Protein AF-A0A928PUL3-F1 (afdb_monomer)

Structure (mmCIF, N/CA/C/O backbone):
data_AF-A0A928PUL3-F1
#
_entry.id   AF-A0A928PUL3-F1
#
loop_
_atom_site.group_PDB
_atom_site.id
_atom_site.type_symbol
_atom_site.label_atom_id
_atom_site.label_alt_id
_atom_site.label_comp_id
_atom_site.label_asym_id
_atom_site.label_entity_id
_atom_site.label_seq_id
_atom_site.pdbx_PDB_ins_code
_atom_site.Cartn_x
_atom_site.Cartn_y
_atom_site.Cartn_z
_atom_site.occupancy
_atom_site.B_iso_or_equiv
_atom_site.auth_seq_id
_atom_site.auth_comp_id
_atom_site.auth_asym_id
_atom_site.auth_atom_id
_atom_site.pdbx_PDB_model_num
ATOM 1 N N . MET A 1 1 ? -4.681 -2.980 25.174 1.00 58.72 1 MET A N 1
ATOM 2 C CA . MET A 1 1 ? -4.655 -3.819 23.954 1.00 58.72 1 MET A CA 1
ATOM 3 C C . MET A 1 1 ? -5.151 -3.056 22.721 1.00 58.72 1 MET A C 1
ATOM 5 O O . MET A 1 1 ? -4.350 -2.854 21.822 1.00 58.72 1 MET A O 1
ATOM 9 N N . MET A 1 2 ? -6.380 -2.511 22.726 1.00 72.56 2 MET A N 1
ATOM 10 C CA . MET A 1 2 ? -6.971 -1.731 21.610 1.00 72.56 2 MET A CA 1
ATOM 11 C C . 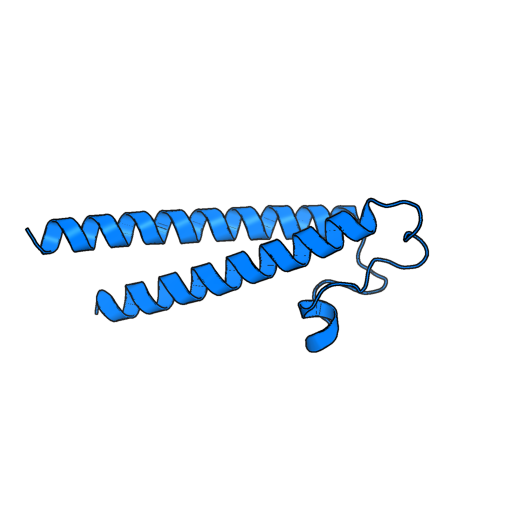MET A 1 2 ? -6.088 -0.572 21.095 1.00 72.56 2 MET A C 1
ATOM 13 O O . MET A 1 2 ? -5.869 -0.456 19.898 1.00 72.56 2 MET A O 1
ATOM 17 N N . LYS A 1 3 ? -5.483 0.231 21.990 1.00 78.56 3 LYS A N 1
ATOM 18 C CA . LYS A 1 3 ? -4.575 1.332 21.593 1.00 78.56 3 LYS A CA 1
ATOM 19 C C . LYS A 1 3 ? -3.342 0.860 20.808 1.00 78.56 3 LYS A C 1
ATOM 21 O O . LYS A 1 3 ? -2.934 1.530 19.871 1.00 78.56 3 LYS A O 1
ATOM 26 N N . LYS A 1 4 ? -2.755 -0.286 21.184 1.00 85.31 4 LYS A N 1
ATOM 27 C CA . LYS A 1 4 ? -1.587 -0.856 20.489 1.00 85.31 4 LYS A CA 1
ATOM 28 C C . LYS A 1 4 ? -1.981 -1.378 19.105 1.00 85.31 4 LYS A C 1
ATOM 30 O O . LYS A 1 4 ? -1.283 -1.089 18.146 1.00 85.31 4 LYS A O 1
ATOM 35 N N . LEU A 1 5 ? -3.121 -2.069 19.006 1.00 85.25 5 LEU A N 1
ATOM 36 C CA . LEU A 1 5 ? -3.683 -2.529 17.729 1.00 85.25 5 LEU A CA 1
ATOM 37 C C . LEU A 1 5 ? -3.969 -1.361 16.782 1.00 85.25 5 LEU A C 1
ATOM 39 O O . LEU A 1 5 ? -3.592 -1.412 15.621 1.00 85.25 5 LEU A O 1
ATOM 43 N N . ARG A 1 6 ? -4.538 -0.269 17.296 1.00 85.94 6 ARG A N 1
ATOM 44 C CA . ARG A 1 6 ? -4.774 0.948 16.515 1.00 85.94 6 ARG A CA 1
ATOM 45 C C . ARG A 1 6 ? -3.481 1.594 16.016 1.00 85.94 6 ARG A C 1
ATOM 47 O O . ARG A 1 6 ? -3.423 2.005 14.867 1.00 85.94 6 ARG A O 1
ATOM 54 N N . ILE A 1 7 ? -2.447 1.678 16.855 1.00 90.75 7 ILE A N 1
ATOM 55 C CA . ILE A 1 7 ? -1.138 2.198 16.429 1.00 90.75 7 ILE A CA 1
ATOM 56 C C . ILE A 1 7 ? -0.543 1.313 15.328 1.00 90.75 7 ILE A C 1
ATOM 58 O O . ILE A 1 7 ? -0.091 1.837 14.317 1.00 90.75 7 ILE A O 1
ATOM 62 N N . LEU A 1 8 ? -0.584 -0.012 15.491 1.00 92.62 8 LEU A N 1
ATOM 63 C CA . LEU A 1 8 ? -0.095 -0.949 14.475 1.00 92.62 8 LEU A CA 1
ATOM 64 C C . LEU A 1 8 ? -0.870 -0.823 13.156 1.00 92.62 8 LEU A C 1
ATOM 66 O O . LEU A 1 8 ? -0.249 -0.760 12.101 1.00 92.62 8 LEU A O 1
ATOM 70 N N . SER A 1 9 ? -2.199 -0.717 13.217 1.00 90.75 9 SER A N 1
ATOM 71 C CA . SER A 1 9 ? -3.060 -0.558 12.037 1.00 90.75 9 SER A CA 1
ATOM 72 C C . SER A 1 9 ? -2.818 0.780 11.318 1.00 90.75 9 SER A C 1
ATOM 74 O O . SER A 1 9 ? -2.779 0.826 10.091 1.00 90.75 9 SER A O 1
ATOM 76 N N . LEU A 1 10 ? -2.546 1.863 12.058 1.00 92.94 10 LEU A N 1
ATOM 77 C CA . LEU A 1 10 ? -2.158 3.156 11.477 1.00 92.94 10 LEU A CA 1
ATOM 78 C C . LEU A 1 10 ? -0.772 3.114 10.821 1.00 92.94 10 LEU A C 1
ATOM 80 O O . LEU A 1 10 ? -0.573 3.716 9.770 1.00 92.94 10 LEU A O 1
ATOM 84 N N . ILE A 1 11 ? 0.188 2.405 11.420 1.00 95.38 11 ILE A N 1
ATOM 85 C CA . ILE A 1 11 ? 1.512 2.202 10.815 1.00 95.38 11 ILE A CA 1
ATOM 86 C C . ILE A 1 11 ? 1.379 1.387 9.527 1.00 95.38 11 ILE A C 1
ATOM 88 O O . ILE A 1 11 ? 1.961 1.762 8.512 1.00 95.38 11 ILE A O 1
ATOM 92 N N . ALA A 1 12 ? 0.583 0.315 9.543 1.00 94.12 12 ALA A N 1
ATOM 93 C CA . ALA A 1 12 ? 0.300 -0.470 8.348 1.00 94.12 12 ALA A CA 1
ATOM 94 C C . ALA A 1 12 ? -0.313 0.407 7.247 1.00 94.12 12 ALA A C 1
ATOM 96 O O . ALA A 1 12 ? 0.162 0.369 6.116 1.00 94.12 12 ALA A O 1
ATOM 97 N N . LEU A 1 13 ? -1.278 1.267 7.596 1.00 94.44 13 LEU A N 1
ATOM 98 C CA . LEU A 1 13 ? -1.895 2.204 6.657 1.00 94.44 13 LEU A CA 1
ATOM 99 C C . LEU A 1 13 ? -0.872 3.160 6.033 1.00 94.44 13 LEU A C 1
ATOM 101 O O . LEU A 1 13 ? -0.909 3.402 4.826 1.00 94.44 13 LEU A O 1
ATOM 105 N N . LEU A 1 14 ? 0.046 3.703 6.837 1.00 95.88 14 LEU A N 1
ATOM 106 C CA . LEU A 1 14 ? 1.110 4.581 6.345 1.00 95.88 14 LEU A CA 1
ATOM 107 C C . LEU A 1 14 ? 2.016 3.852 5.350 1.00 95.88 14 LEU A C 1
ATOM 109 O O . LEU A 1 14 ? 2.293 4.386 4.279 1.00 95.88 14 LEU A O 1
ATOM 113 N N . ILE A 1 15 ? 2.431 2.626 5.675 1.00 94.94 15 ILE A N 1
ATOM 114 C CA . ILE A 1 15 ? 3.307 1.819 4.817 1.00 94.94 15 ILE A CA 1
ATOM 115 C C . ILE A 1 15 ? 2.613 1.496 3.492 1.00 94.94 15 ILE A C 1
ATOM 117 O O . ILE A 1 15 ? 3.185 1.727 2.430 1.00 94.94 15 ILE A O 1
ATOM 121 N N . THR A 1 16 ? 1.375 0.998 3.526 1.00 93.88 16 THR A N 1
ATOM 122 C CA . THR A 1 16 ? 0.652 0.610 2.304 1.00 93.88 16 THR A CA 1
ATOM 123 C C . THR A 1 16 ? 0.358 1.819 1.419 1.00 93.88 16 THR A C 1
ATOM 125 O O . THR A 1 16 ? 0.4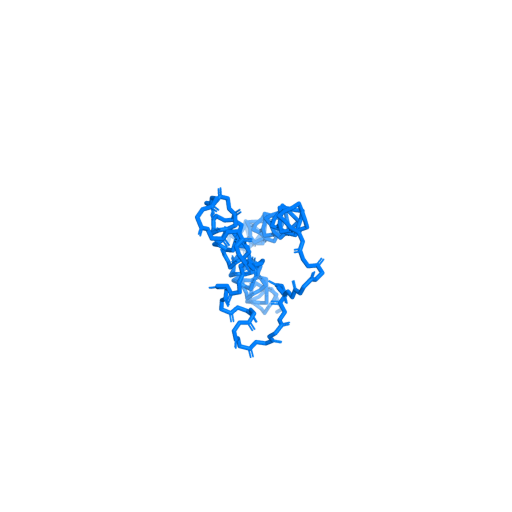90 1.740 0.195 1.00 93.88 16 THR A O 1
ATOM 128 N N . THR A 1 17 ? 0.035 2.962 2.032 1.00 93.25 17 THR A N 1
ATOM 129 C CA . THR A 1 17 ? -0.166 4.226 1.312 1.00 93.25 17 THR A CA 1
ATOM 130 C C . THR A 1 17 ? 1.132 4.684 0.655 1.00 93.25 17 THR A C 1
ATOM 132 O O . THR A 1 17 ? 1.118 5.014 -0.527 1.00 93.25 17 THR A O 1
ATOM 135 N N . PHE A 1 18 ? 2.258 4.648 1.375 1.00 94.06 18 PHE A N 1
ATOM 136 C CA . PHE A 1 18 ? 3.566 5.007 0.826 1.00 94.06 18 PHE A CA 1
ATOM 137 C C . PHE A 1 18 ? 3.938 4.127 -0.373 1.00 94.06 18 PHE A C 1
ATOM 139 O O . PHE A 1 18 ? 4.264 4.656 -1.430 1.00 94.06 18 PHE A O 1
ATOM 146 N N . VAL A 1 19 ? 3.795 2.803 -0.246 1.00 93.12 19 VAL A N 1
ATOM 147 C CA . VAL A 1 19 ? 4.037 1.852 -1.346 1.00 93.12 19 VAL A CA 1
ATOM 148 C C . VAL A 1 19 ? 3.136 2.150 -2.548 1.00 93.12 19 VAL A C 1
ATOM 150 O O . VAL A 1 19 ? 3.599 2.124 -3.683 1.00 93.12 19 VAL A O 1
ATOM 153 N N . SER A 1 20 ? 1.861 2.475 -2.319 1.00 93.44 20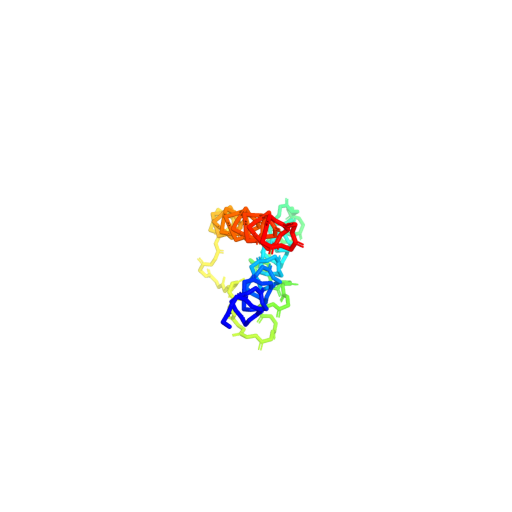 SER A N 1
ATOM 154 C CA . SER A 1 20 ? 0.932 2.802 -3.407 1.00 93.44 20 SER A CA 1
ATOM 155 C C . SER A 1 20 ? 1.285 4.096 -4.124 1.00 93.44 20 SER A C 1
ATOM 157 O O . SER A 1 20 ? 1.204 4.153 -5.347 1.00 93.44 20 SER A O 1
ATOM 159 N N . VAL A 1 21 ? 1.691 5.127 -3.384 1.00 91.75 21 VAL A N 1
ATOM 160 C CA . VAL A 1 21 ? 2.154 6.388 -3.973 1.00 91.75 21 VAL A CA 1
ATOM 161 C C . VAL A 1 21 ? 3.421 6.153 -4.791 1.00 91.75 21 VAL A C 1
ATOM 163 O O . VAL A 1 21 ? 3.499 6.610 -5.925 1.00 91.75 21 VAL A O 1
ATOM 166 N N . ASP A 1 22 ? 4.376 5.404 -4.250 1.00 90.12 22 ASP A N 1
ATOM 167 C CA . ASP A 1 22 ? 5.650 5.108 -4.903 1.00 90.12 22 ASP A CA 1
ATOM 168 C C . ASP A 1 22 ? 5.466 4.313 -6.214 1.00 90.12 22 ASP A C 1
ATOM 170 O O . ASP A 1 22 ? 5.960 4.722 -7.268 1.00 90.12 22 ASP A O 1
ATOM 174 N N . LEU A 1 23 ? 4.639 3.259 -6.192 1.00 88.44 23 LEU A N 1
ATOM 175 C CA . LEU A 1 23 ? 4.248 2.510 -7.393 1.00 88.44 23 LEU A CA 1
ATOM 176 C C . LEU A 1 23 ? 3.467 3.373 -8.393 1.00 88.44 23 LEU A C 1
ATOM 178 O O . LEU A 1 23 ? 3.669 3.250 -9.599 1.00 88.44 23 LEU A O 1
ATOM 182 N N . GLY A 1 24 ? 2.591 4.256 -7.906 1.00 87.50 24 GLY A N 1
ATOM 183 C CA . GLY A 1 24 ? 1.817 5.172 -8.743 1.00 87.50 24 GLY A CA 1
ATOM 184 C C . GLY A 1 24 ? 2.700 6.188 -9.466 1.00 87.50 24 GLY A C 1
ATOM 185 O O . GLY A 1 24 ? 2.512 6.424 -10.657 1.00 87.50 24 GLY A O 1
ATOM 186 N N . VAL A 1 25 ? 3.704 6.740 -8.781 1.00 85.44 25 VAL A N 1
ATOM 187 C CA . VAL A 1 25 ? 4.707 7.624 -9.390 1.00 85.44 25 VAL A CA 1
ATOM 188 C C . VAL A 1 25 ? 5.465 6.878 -10.488 1.00 85.44 25 VAL A C 1
ATOM 190 O O . VAL A 1 25 ? 5.539 7.375 -11.610 1.00 85.44 25 VAL A O 1
ATOM 193 N N . ASN A 1 26 ? 5.950 5.664 -10.217 1.00 83.31 26 ASN A N 1
ATOM 194 C CA . ASN A 1 26 ? 6.628 4.848 -11.230 1.00 83.31 26 ASN A CA 1
ATOM 195 C C . ASN A 1 26 ? 5.745 4.538 -12.439 1.00 83.31 26 ASN A C 1
ATOM 197 O O . ASN A 1 26 ? 6.208 4.614 -13.576 1.00 83.31 26 ASN A O 1
ATOM 201 N N . LEU A 1 27 ? 4.479 4.189 -12.213 1.00 82.75 27 LEU A N 1
ATOM 202 C CA . LEU A 1 27 ? 3.532 3.936 -13.291 1.00 82.75 27 LEU A CA 1
ATOM 203 C C . LEU A 1 27 ? 3.343 5.186 -14.159 1.00 82.75 27 LEU A C 1
ATOM 205 O O . LEU A 1 27 ? 3.399 5.082 -15.378 1.00 82.75 27 LEU A O 1
ATOM 209 N N . LEU A 1 28 ? 3.168 6.362 -13.547 1.00 83.00 28 LEU A N 1
ATOM 210 C CA . LEU A 1 28 ? 3.018 7.620 -14.280 1.00 83.00 28 LEU A CA 1
ATOM 211 C C . LEU A 1 28 ? 4.249 7.932 -15.135 1.00 83.00 28 LEU A C 1
ATOM 213 O O . LEU A 1 28 ? 4.088 8.252 -16.307 1.00 83.00 28 LEU A O 1
ATOM 217 N N . TYR A 1 29 ? 5.462 7.775 -14.595 1.00 77.00 29 TYR A N 1
ATOM 218 C CA . TYR A 1 29 ? 6.697 7.958 -15.368 1.00 77.00 29 TYR A CA 1
ATOM 219 C C . TYR A 1 29 ? 6.812 6.976 -16.541 1.00 77.00 29 TYR A C 1
ATOM 221 O O . TYR A 1 29 ? 7.264 7.362 -17.613 1.00 77.00 29 TYR A O 1
ATOM 229 N N . ASN A 1 30 ? 6.353 5.735 -16.365 1.00 73.94 30 ASN A N 1
ATOM 230 C CA . ASN A 1 30 ? 6.337 4.717 -17.417 1.00 73.94 30 ASN A CA 1
ATOM 231 C C . ASN A 1 30 ? 5.244 4.918 -18.483 1.00 73.94 30 ASN A C 1
ATOM 233 O O . ASN A 1 30 ? 5.275 4.234 -19.499 1.00 73.94 30 ASN A O 1
ATOM 237 N N . LEU A 1 31 ? 4.259 5.797 -18.266 1.00 74.12 31 LEU A N 1
ATOM 238 C CA . LEU A 1 31 ? 3.234 6.114 -19.272 1.00 74.12 31 LEU A CA 1
ATOM 239 C C . LEU A 1 31 ? 3.703 7.181 -20.271 1.00 74.12 31 LEU A C 1
ATOM 241 O O . LEU A 1 31 ? 3.110 7.327 -21.341 1.00 74.12 31 LEU A O 1
ATOM 245 N N . PHE A 1 32 ? 4.748 7.936 -19.933 1.00 69.81 32 PHE A N 1
ATOM 246 C CA . PHE A 1 32 ? 5.337 8.919 -20.830 1.00 69.81 32 PHE A CA 1
ATOM 247 C C . PHE A 1 32 ? 6.313 8.223 -21.785 1.00 69.81 32 PHE A C 1
ATOM 249 O O . PHE A 1 32 ? 7.393 7.786 -21.391 1.00 69.81 32 PHE A O 1
ATOM 256 N N . TRP A 1 33 ? 5.928 8.167 -23.063 1.00 58.03 33 TRP A N 1
ATOM 257 C CA 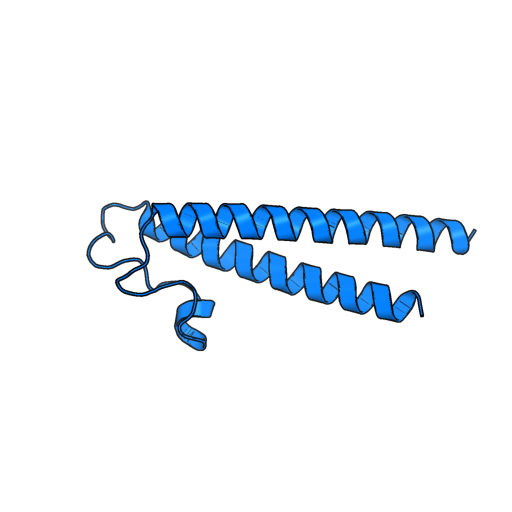. TRP A 1 33 ? 6.674 7.519 -24.151 1.00 58.03 33 TRP A CA 1
ATOM 258 C C . TRP A 1 33 ? 8.133 7.992 -24.288 1.00 58.03 33 TRP A C 1
ATOM 260 O O . TRP A 1 33 ? 8.989 7.227 -24.722 1.00 58.03 33 TRP A O 1
ATOM 270 N N . GLU A 1 34 ? 8.422 9.225 -23.867 1.00 58.00 34 GLU A N 1
ATOM 271 C CA . GLU A 1 34 ? 9.755 9.848 -23.847 1.00 58.00 34 GLU A CA 1
ATOM 272 C C . GLU A 1 34 ? 10.734 9.166 -22.875 1.00 58.00 34 GLU A C 1
ATOM 274 O O . GLU A 1 34 ? 11.944 9.326 -23.009 1.00 58.00 34 GLU A O 1
ATOM 279 N N . TYR A 1 35 ? 10.227 8.384 -21.916 1.00 57.47 35 TYR A N 1
ATOM 280 C CA . TYR A 1 35 ? 11.015 7.710 -20.879 1.00 57.47 35 TYR A CA 1
ATOM 281 C C . TYR A 1 35 ? 11.036 6.182 -21.037 1.00 57.47 35 TYR A C 1
ATOM 283 O O . TYR A 1 35 ? 11.454 5.469 -20.129 1.00 57.47 35 TYR A O 1
ATOM 291 N N . HIS A 1 36 ? 10.611 5.656 -22.191 1.00 61.53 36 HIS A N 1
ATOM 292 C CA . HIS A 1 36 ? 10.575 4.213 -22.467 1.00 61.53 36 HIS A CA 1
ATOM 293 C C . HIS A 1 36 ? 11.963 3.568 -22.693 1.00 61.53 36 HIS A C 1
ATOM 295 O O . HIS A 1 36 ? 12.033 2.359 -22.908 1.00 61.53 36 HIS A O 1
ATOM 301 N N . ASP A 1 37 ? 13.060 4.331 -22.615 1.00 55.44 37 ASP A N 1
ATOM 302 C CA . ASP A 1 37 ? 14.443 3.847 -22.821 1.00 55.44 37 ASP A CA 1
ATOM 303 C C . ASP A 1 37 ? 14.979 2.940 -21.695 1.00 55.44 37 ASP A C 1
ATOM 305 O O . ASP A 1 37 ? 16.095 2.423 -21.749 1.00 55.44 37 ASP A O 1
ATOM 309 N N . GLY A 1 38 ? 14.171 2.708 -20.667 1.00 56.06 38 GLY A N 1
ATOM 310 C CA . GLY A 1 38 ? 14.458 1.791 -19.582 1.00 56.06 38 GLY A CA 1
ATOM 311 C C . GLY A 1 38 ? 13.335 1.888 -18.569 1.00 56.06 38 GLY A C 1
ATOM 312 O O . GLY A 1 38 ? 13.017 2.973 -18.096 1.00 56.06 38 GLY A O 1
ATOM 313 N N . ILE A 1 39 ? 12.715 0.751 -18.277 1.00 58.12 39 ILE A N 1
ATOM 314 C CA . ILE A 1 39 ? 11.657 0.575 -17.281 1.00 58.12 39 ILE A CA 1
ATOM 315 C C . ILE A 1 39 ? 11.939 1.451 -16.051 1.00 58.12 39 ILE A C 1
ATOM 317 O O . ILE A 1 39 ? 12.979 1.292 -15.411 1.00 58.12 39 ILE A O 1
ATOM 321 N N . ALA A 1 40 ? 11.043 2.402 -15.769 1.00 56.78 40 ALA A N 1
ATOM 322 C CA . ALA A 1 40 ? 11.335 3.548 -14.918 1.00 56.78 40 ALA A CA 1
ATOM 323 C C . ALA A 1 40 ? 11.846 3.132 -13.534 1.00 56.78 40 ALA A C 1
ATOM 325 O O . ALA A 1 40 ? 11.159 2.482 -12.746 1.00 56.78 40 ALA A O 1
ATOM 326 N N . VAL A 1 41 ? 13.061 3.585 -13.249 1.00 63.97 41 VAL A N 1
ATOM 327 C CA . VAL A 1 41 ? 13.833 3.361 -12.024 1.00 63.97 41 VAL A CA 1
ATOM 328 C C . VAL A 1 41 ? 13.637 4.541 -11.051 1.00 63.97 41 VAL A C 1
ATOM 330 O O . VAL A 1 41 ? 14.531 4.899 -10.291 1.00 63.97 41 VAL A O 1
ATOM 333 N N . ASN A 1 42 ? 12.484 5.217 -11.123 1.00 66.94 42 ASN A N 1
ATOM 334 C CA . ASN A 1 42 ? 12.288 6.562 -10.561 1.00 66.94 42 ASN A CA 1
ATOM 335 C C . ASN A 1 42 ? 11.643 6.576 -9.163 1.00 66.94 42 ASN A C 1
ATOM 337 O O . ASN A 1 42 ? 11.514 7.636 -8.552 1.00 66.94 42 ASN A O 1
ATOM 341 N N . SER A 1 43 ? 11.239 5.420 -8.637 1.00 74.88 43 SER A N 1
ATOM 342 C CA . SER A 1 43 ? 10.692 5.292 -7.283 1.00 74.88 43 SER A CA 1
ATOM 343 C C . SER A 1 43 ? 11.754 5.358 -6.196 1.00 74.88 43 SER A C 1
ATOM 345 O O . SER A 1 43 ? 12.860 4.833 -6.347 1.00 74.88 43 SER A O 1
ATOM 347 N N . ILE A 1 44 ? 11.344 5.850 -5.030 1.00 83.06 44 ILE A N 1
ATOM 348 C CA . ILE A 1 44 ? 12.142 5.850 -3.807 1.00 83.06 44 ILE A CA 1
ATOM 349 C C . ILE A 1 44 ? 12.404 4.414 -3.344 1.00 83.06 44 ILE A C 1
ATOM 351 O O . ILE A 1 44 ? 13.520 4.110 -2.925 1.00 83.06 44 ILE A O 1
ATOM 355 N N . LEU A 1 45 ? 11.414 3.514 -3.431 1.00 85.06 45 LEU A N 1
ATOM 356 C CA . LEU A 1 45 ? 11.604 2.125 -2.994 1.00 85.06 45 LEU A CA 1
ATOM 357 C C . LEU A 1 45 ? 12.619 1.381 -3.860 1.00 85.06 45 LEU A C 1
ATOM 359 O O . LEU A 1 45 ? 13.455 0.655 -3.318 1.00 85.06 45 LEU A O 1
ATOM 363 N N . HIS A 1 46 ? 12.612 1.614 -5.171 1.00 83.62 46 HIS A N 1
ATOM 364 C CA . HIS A 1 46 ? 13.667 1.084 -6.024 1.00 83.62 46 HIS A CA 1
ATOM 365 C C . HIS A 1 46 ? 15.024 1.722 -5.700 1.00 83.62 46 HIS A C 1
ATOM 367 O O . HIS A 1 46 ? 15.997 1.004 -5.497 1.00 83.62 46 HIS A O 1
ATOM 373 N N . GLY A 1 47 ? 15.101 3.051 -5.579 1.00 81.25 47 GLY A N 1
ATOM 374 C CA . GLY A 1 47 ? 16.367 3.742 -5.314 1.00 81.25 47 GLY A CA 1
ATOM 375 C C . GLY A 1 47 ? 17.024 3.371 -3.978 1.00 81.25 47 GLY A C 1
ATOM 376 O O . GLY A 1 47 ? 18.248 3.327 -3.890 1.00 81.25 47 GLY A O 1
ATOM 377 N N . LEU A 1 48 ? 16.232 3.088 -2.938 1.00 84.88 48 LEU A N 1
ATOM 378 C CA . LEU A 1 48 ? 16.741 2.765 -1.599 1.00 84.88 48 LEU A CA 1
ATOM 379 C C . LEU A 1 48 ? 16.890 1.265 -1.338 1.00 84.88 48 LEU A C 1
ATOM 381 O O . LEU A 1 48 ? 17.788 0.866 -0.599 1.00 84.88 48 LEU A O 1
ATOM 385 N N . PHE A 1 49 ? 16.005 0.440 -1.898 1.00 85.00 49 PHE A N 1
ATOM 386 C CA . PHE A 1 49 ? 15.918 -0.984 -1.560 1.00 85.00 49 PHE A CA 1
ATOM 387 C C . PHE A 1 49 ? 16.030 -1.912 -2.774 1.00 85.00 49 PHE A C 1
ATOM 389 O O . PHE A 1 49 ? 16.060 -3.127 -2.594 1.00 85.00 49 PHE A O 1
ATOM 396 N N . GLY A 1 50 ? 16.079 -1.376 -3.996 1.00 81.06 50 GLY A N 1
ATOM 397 C CA . GLY A 1 50 ? 16.126 -2.168 -5.227 1.00 81.06 50 GLY A CA 1
ATOM 398 C C . GLY A 1 50 ? 14.858 -2.987 -5.481 1.00 81.06 50 GLY A C 1
ATOM 399 O O . GLY A 1 50 ? 14.910 -3.977 -6.203 1.00 81.06 50 GLY A O 1
ATOM 400 N N . ILE A 1 51 ? 13.728 -2.622 -4.866 1.00 82.06 51 ILE A N 1
ATOM 401 C CA . ILE A 1 51 ? 12.443 -3.315 -5.038 1.00 82.06 51 ILE A CA 1
ATOM 402 C C . ILE A 1 51 ? 11.514 -2.507 -5.942 1.00 82.06 51 ILE A C 1
ATOM 404 O O . ILE A 1 51 ? 11.616 -1.288 -6.009 1.00 82.06 51 ILE A O 1
ATOM 408 N N . PHE A 1 52 ? 10.582 -3.187 -6.610 1.00 76.81 52 PHE A N 1
ATOM 409 C CA . PHE A 1 52 ? 9.611 -2.556 -7.515 1.00 76.81 52 PHE A CA 1
ATOM 410 C C . PHE A 1 52 ? 10.252 -1.795 -8.691 1.00 76.81 52 PHE A C 1
ATOM 412 O O . PHE A 1 52 ? 9.881 -0.669 -9.002 1.00 76.81 52 PHE A O 1
ATOM 419 N N . GLY A 1 53 ? 11.213 -2.442 -9.353 1.00 72.25 53 GLY A N 1
ATOM 420 C CA . GLY A 1 53 ? 11.811 -2.024 -10.623 1.00 72.25 53 GLY A CA 1
ATOM 421 C C . GLY A 1 53 ? 13.024 -2.902 -10.934 1.00 72.25 53 GLY A C 1
ATOM 422 O O . GLY A 1 53 ? 13.747 -3.258 -10.014 1.00 72.25 53 GLY A O 1
ATOM 423 N N . ASP A 1 54 ? 13.198 -3.319 -12.186 1.00 73.62 54 ASP A N 1
ATOM 424 C CA . ASP A 1 54 ? 14.382 -3.960 -12.787 1.00 7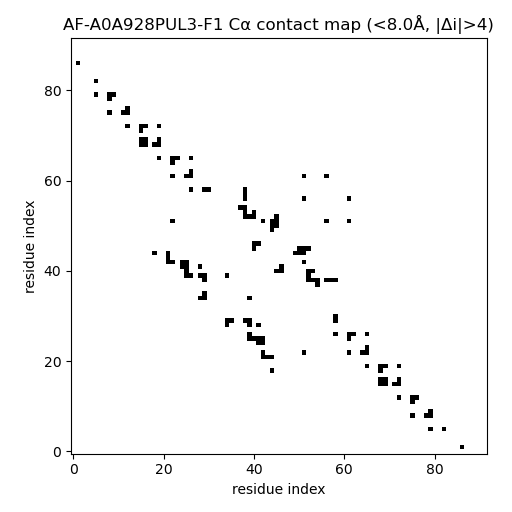3.62 54 ASP A CA 1
ATOM 425 C C . ASP A 1 54 ? 14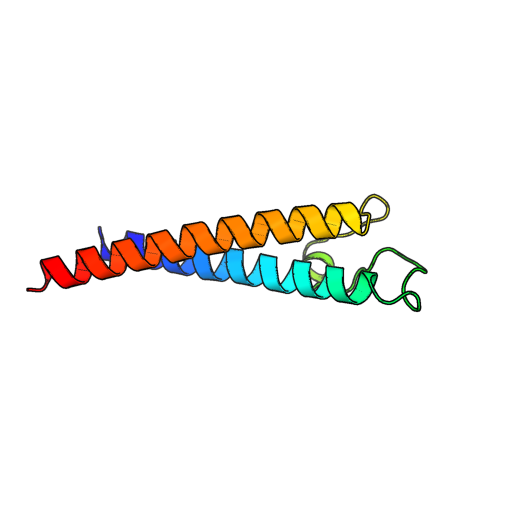.060 -4.246 -14.273 1.00 73.62 54 ASP A C 1
ATOM 427 O O . ASP A 1 54 ? 12.994 -3.867 -14.766 1.00 73.62 54 ASP A O 1
ATOM 431 N N . SER A 1 55 ? 14.949 -4.929 -15.002 1.00 71.12 55 SER A N 1
ATOM 432 C CA . SER A 1 55 ? 14.737 -5.280 -16.416 1.00 71.12 55 SER A CA 1
ATOM 433 C C . SER A 1 55 ? 13.567 -6.244 -16.676 1.00 71.12 55 SER A C 1
ATOM 435 O O . SER A 1 55 ? 13.181 -6.432 -17.828 1.00 71.12 55 SER A O 1
ATOM 437 N N . MET A 1 56 ? 12.991 -6.859 -15.640 1.00 73.62 56 MET A N 1
ATOM 438 C CA . MET A 1 56 ? 11.837 -7.759 -15.714 1.00 73.62 56 MET A CA 1
ATOM 439 C C . MET A 1 56 ? 10.504 -7.059 -15.397 1.00 73.62 56 MET A C 1
ATOM 441 O O . MET A 1 56 ? 9.447 -7.699 -15.468 1.00 73.62 56 MET A O 1
ATOM 445 N N . TRP A 1 57 ? 10.503 -5.781 -15.011 1.00 78.12 57 TRP A N 1
ATOM 446 C CA . TRP A 1 57 ? 9.274 -5.025 -14.753 1.00 78.12 57 TRP A CA 1
ATOM 447 C C . TRP A 1 57 ? 8.688 -4.468 -16.052 1.00 78.12 57 TRP A C 1
ATOM 449 O O . TRP A 1 57 ? 9.336 -3.728 -16.764 1.00 78.12 57 TRP A O 1
ATOM 459 N N . SER A 1 58 ? 7.439 -4.781 -16.383 1.00 79.38 58 SER A N 1
ATOM 460 C CA . SER A 1 58 ? 6.730 -4.113 -17.484 1.00 79.38 58 SER A CA 1
ATOM 461 C C . SER A 1 58 ? 5.789 -3.038 -16.942 1.00 79.38 58 SER A C 1
ATOM 463 O O . SER A 1 58 ? 5.441 -3.046 -15.760 1.00 79.38 58 SER A O 1
ATOM 465 N N . VAL A 1 59 ? 5.319 -2.141 -17.814 1.00 79.12 59 VAL A N 1
ATOM 466 C CA . VAL A 1 59 ? 4.258 -1.174 -17.473 1.00 79.12 59 VAL A CA 1
ATOM 467 C C . VAL A 1 59 ? 3.022 -1.888 -16.912 1.00 79.12 59 VAL A C 1
ATOM 469 O O . VAL A 1 59 ? 2.446 -1.449 -15.921 1.00 79.12 59 VAL A O 1
ATOM 472 N N . GLU A 1 60 ? 2.659 -3.035 -17.490 1.00 83.38 60 GLU A N 1
ATOM 473 C CA . GLU A 1 60 ? 1.563 -3.881 -17.007 1.00 83.38 60 GLU A CA 1
ATOM 474 C C . GLU A 1 60 ? 1.832 -4.422 -15.595 1.00 83.38 60 GLU A C 1
ATOM 476 O O . GLU A 1 60 ? 0.977 -4.298 -14.721 1.00 83.38 60 GLU A O 1
ATOM 481 N N . ARG A 1 61 ? 3.046 -4.924 -15.315 1.00 84.69 61 ARG A N 1
ATOM 482 C CA . ARG A 1 61 ? 3.422 -5.369 -13.959 1.00 84.69 61 ARG A CA 1
ATOM 483 C C . ARG A 1 61 ? 3.390 -4.222 -12.950 1.00 84.69 61 ARG A C 1
ATOM 485 O O . ARG A 1 61 ? 2.962 -4.434 -11.817 1.00 84.69 61 ARG A O 1
ATOM 492 N N . PHE A 1 62 ? 3.798 -3.016 -13.347 1.00 84.31 62 PHE A N 1
ATOM 493 C CA . PHE A 1 62 ? 3.654 -1.821 -12.514 1.00 84.31 62 PHE A CA 1
ATOM 494 C C . PHE A 1 62 ? 2.195 -1.488 -12.234 1.00 84.31 62 PHE A C 1
ATOM 496 O O . PHE A 1 62 ? 1.846 -1.206 -11.088 1.00 84.31 62 PHE A O 1
ATOM 503 N N . PHE A 1 63 ? 1.339 -1.562 -13.251 1.00 87.38 63 PHE A N 1
ATOM 504 C CA . PHE A 1 63 ? -0.088 -1.324 -13.095 1.00 87.38 63 PHE A CA 1
ATOM 505 C C . PHE A 1 63 ? -0.738 -2.346 -12.155 1.00 87.38 63 PHE A C 1
ATOM 507 O O . PHE A 1 63 ? -1.469 -1.957 -11.244 1.00 87.38 63 PHE A O 1
ATOM 514 N N . ASP A 1 64 ? -0.429 -3.633 -12.308 1.00 90.06 64 ASP A N 1
ATOM 515 C CA . ASP A 1 64 ? -0.961 -4.692 -11.449 1.00 90.06 64 ASP A CA 1
ATOM 516 C C . ASP A 1 64 ? -0.467 -4.577 -10.003 1.00 90.06 64 ASP A C 1
ATOM 518 O O . ASP A 1 64 ? -1.252 -4.734 -9.058 1.00 90.06 64 ASP A O 1
ATOM 522 N N . ALA A 1 65 ? 0.814 -4.252 -9.808 1.00 90.38 65 ALA A N 1
ATOM 523 C CA . ALA A 1 65 ? 1.380 -4.005 -8.487 1.00 90.38 65 ALA A CA 1
ATOM 524 C C . ALA A 1 65 ? 0.725 -2.788 -7.819 1.00 90.38 65 ALA A C 1
ATOM 526 O O . ALA A 1 65 ? 0.291 -2.884 -6.670 1.00 90.38 65 ALA A O 1
ATOM 527 N N . PHE A 1 66 ? 0.586 -1.676 -8.549 1.00 91.19 66 PHE A N 1
ATOM 528 C CA . PHE A 1 66 ? -0.092 -0.467 -8.081 1.00 91.19 66 PHE A CA 1
ATOM 529 C C . PHE A 1 66 ? -1.555 -0.745 -7.719 1.00 91.19 66 PHE A C 1
ATOM 531 O O . PHE A 1 66 ? -2.012 -0.414 -6.626 1.00 91.19 66 PHE A O 1
ATOM 538 N N . LYS A 1 67 ? -2.299 -1.421 -8.599 1.00 93.62 67 LYS A N 1
ATOM 539 C CA . LYS A 1 67 ? -3.689 -1.818 -8.349 1.00 93.62 67 LYS A CA 1
ATOM 540 C C . LYS A 1 67 ? -3.803 -2.656 -7.077 1.00 93.62 67 LYS A C 1
ATOM 542 O O . LYS A 1 67 ? -4.686 -2.415 -6.255 1.00 93.62 67 LYS A O 1
ATOM 547 N N . THR A 1 68 ? -2.907 -3.625 -6.903 1.00 95.00 68 THR A N 1
ATOM 548 C CA . THR A 1 68 ? -2.871 -4.483 -5.713 1.00 95.00 68 THR A CA 1
ATOM 549 C C . THR A 1 68 ? -2.578 -3.670 -4.453 1.00 95.00 68 THR A C 1
ATOM 551 O O . THR A 1 68 ? -3.285 -3.814 -3.455 1.00 95.00 68 THR A O 1
ATOM 554 N N . SER A 1 69 ? -1.588 -2.775 -4.488 1.00 94.94 69 SER A N 1
ATOM 555 C CA . SER A 1 69 ? -1.223 -1.962 -3.325 1.00 94.94 69 SER A CA 1
ATOM 556 C C . SER A 1 69 ? -2.336 -0.985 -2.929 1.00 94.94 69 SER A C 1
ATOM 558 O O . SER A 1 69 ? -2.595 -0.805 -1.736 1.00 94.94 69 SER A O 1
ATOM 560 N N . VAL A 1 70 ? -3.046 -0.403 -3.903 1.00 94.88 70 VAL A N 1
ATOM 561 C CA . VAL A 1 70 ? -4.212 0.461 -3.666 1.00 94.88 70 VAL A CA 1
ATOM 562 C C . VAL A 1 70 ? -5.331 -0.31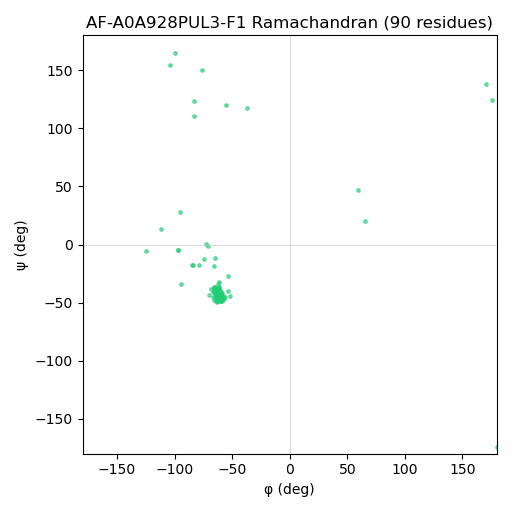6 -2.976 1.00 94.88 70 VAL A C 1
ATOM 564 O O . VAL A 1 70 ? -5.872 0.167 -1.981 1.00 94.88 70 VAL A O 1
ATOM 567 N N . TRP A 1 71 ? -5.642 -1.534 -3.432 1.00 97.38 71 TRP A N 1
ATOM 568 C CA . TRP A 1 71 ? -6.638 -2.385 -2.769 1.00 97.38 71 TRP A CA 1
ATOM 569 C C . TRP A 1 71 ? -6.243 -2.744 -1.337 1.00 97.38 71 TRP A C 1
ATOM 571 O O . TRP A 1 71 ? -7.076 -2.651 -0.436 1.00 97.38 71 TRP A O 1
ATOM 581 N N . ILE A 1 72 ? -4.976 -3.094 -1.100 1.00 95.62 72 ILE A N 1
ATOM 582 C CA . ILE A 1 72 ? -4.468 -3.353 0.255 1.00 95.62 72 ILE A CA 1
ATOM 583 C C . ILE A 1 72 ? -4.625 -2.100 1.126 1.00 95.62 72 ILE A C 1
ATOM 585 O O . ILE A 1 72 ? -5.149 -2.181 2.235 1.00 95.62 72 ILE A O 1
ATOM 589 N N . SER A 1 73 ? -4.237 -0.931 0.612 1.00 94.38 73 SER A N 1
ATOM 590 C CA . SER A 1 73 ? -4.340 0.339 1.340 1.00 94.38 73 SER A CA 1
ATOM 591 C C . SER A 1 73 ? -5.786 0.684 1.683 1.00 94.38 73 SER A C 1
ATOM 593 O O . SER A 1 73 ? -6.071 1.112 2.799 1.00 94.38 73 SER A O 1
ATOM 595 N N . PHE A 1 74 ? -6.711 0.447 0.751 1.00 94.94 74 PHE A N 1
ATOM 596 C CA . PHE A 1 74 ? -8.141 0.633 0.967 1.00 94.94 74 PHE A CA 1
ATOM 597 C C . PHE A 1 74 ? -8.685 -0.284 2.072 1.00 94.94 74 PHE A C 1
ATOM 599 O O . PHE A 1 74 ? -9.417 0.181 2.946 1.00 94.94 74 PHE A O 1
ATOM 606 N N . LEU A 1 75 ? -8.305 -1.566 2.079 1.00 96.88 75 LEU A N 1
ATOM 607 C CA . LEU A 1 75 ? -8.736 -2.511 3.114 1.00 96.88 75 LEU A CA 1
ATOM 608 C C . LEU A 1 75 ? -8.217 -2.114 4.501 1.00 96.88 75 LEU A C 1
ATOM 610 O O . LEU A 1 75 ? -8.989 -2.094 5.459 1.00 96.88 75 LEU A O 1
ATOM 614 N N . VAL A 1 76 ? -6.942 -1.732 4.602 1.00 94.88 76 VAL A N 1
ATOM 615 C CA . VAL A 1 76 ? -6.351 -1.266 5.867 1.00 94.88 76 VAL A CA 1
ATOM 616 C C . VAL A 1 76 ? -7.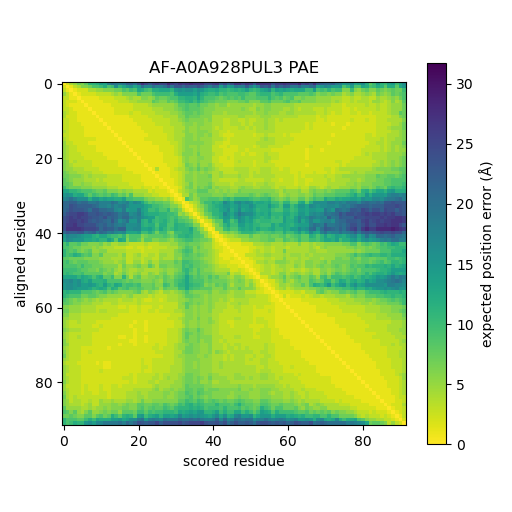001 0.047 6.318 1.00 94.88 76 VAL A C 1
ATOM 618 O O . VAL A 1 76 ? -7.251 0.252 7.506 1.00 94.88 76 VAL A O 1
ATOM 621 N N . PHE A 1 77 ? -7.345 0.941 5.390 1.00 94.38 77 PHE A N 1
ATOM 622 C CA . PHE A 1 77 ? -8.084 2.162 5.709 1.00 94.38 77 PHE A CA 1
ATOM 623 C C . PHE A 1 77 ? -9.481 1.857 6.271 1.00 94.38 77 PHE A C 1
ATOM 625 O O . PHE A 1 77 ? -9.866 2.410 7.305 1.00 94.38 77 PHE A O 1
ATOM 632 N N . ALA A 1 78 ? -10.217 0.939 5.641 1.00 95.81 78 ALA A N 1
ATOM 633 C CA . ALA A 1 78 ? -11.524 0.495 6.118 1.00 95.81 78 ALA A CA 1
ATOM 634 C C . ALA A 1 78 ? -11.436 -0.145 7.516 1.00 95.81 78 ALA A C 1
ATOM 636 O O . ALA A 1 78 ? -12.245 0.173 8.389 1.00 95.81 78 ALA A O 1
ATOM 637 N N . GLU A 1 79 ? -10.419 -0.975 7.768 1.00 94.38 79 GLU A N 1
ATOM 638 C CA . GLU A 1 79 ? -10.131 -1.527 9.098 1.00 94.38 79 GLU A CA 1
ATOM 639 C C . GLU A 1 79 ? -9.926 -0.411 10.136 1.00 94.38 79 GLU A C 1
ATOM 641 O O . GLU A 1 79 ? -10.534 -0.436 11.209 1.00 94.38 79 GLU A O 1
ATOM 646 N N . ASN A 1 80 ? -9.133 0.612 9.805 1.00 93.12 80 ASN A N 1
ATOM 647 C CA . ASN A 1 80 ? -8.886 1.748 10.694 1.00 93.12 80 ASN A CA 1
ATOM 648 C C . ASN A 1 80 ? -10.171 2.529 11.020 1.00 93.12 80 ASN A C 1
ATOM 650 O O . ASN A 1 80 ? -10.347 2.955 12.166 1.00 93.12 80 ASN A O 1
ATOM 654 N N . ILE A 1 81 ? -11.091 2.682 10.060 1.00 93.19 81 ILE A N 1
ATOM 655 C CA . ILE A 1 81 ? -12.413 3.284 10.302 1.00 93.19 81 ILE A CA 1
ATOM 656 C C . ILE A 1 81 ? -13.213 2.438 11.295 1.00 93.19 81 ILE A C 1
ATOM 658 O O . ILE A 1 81 ? -13.739 2.975 12.272 1.00 93.19 81 ILE A O 1
ATOM 662 N N . VAL A 1 82 ? -13.282 1.121 11.085 1.00 92.75 82 VAL A N 1
ATOM 663 C CA . VAL A 1 82 ? -14.003 0.208 11.985 1.00 92.75 82 VAL A CA 1
ATOM 664 C C . VAL A 1 82 ? -13.429 0.289 13.401 1.00 92.75 82 VAL A C 1
ATOM 666 O O . VAL A 1 82 ? -14.181 0.461 14.362 1.00 92.75 82 VAL A O 1
ATOM 669 N N . LEU A 1 83 ? -12.101 0.252 13.545 1.00 90.25 83 LEU A N 1
ATOM 670 C CA . LEU A 1 83 ? -11.434 0.401 14.841 1.00 90.25 83 LEU A CA 1
ATOM 671 C C . LEU A 1 83 ? -11.759 1.745 15.507 1.00 90.25 83 LEU A C 1
ATOM 673 O O . LEU A 1 83 ? -12.009 1.784 16.714 1.00 90.25 83 LEU A O 1
ATOM 677 N N . ALA A 1 84 ? -11.800 2.838 14.740 1.00 89.06 84 ALA A N 1
ATOM 678 C CA . ALA A 1 84 ? -12.151 4.158 15.254 1.00 89.06 84 ALA A CA 1
ATOM 679 C C . ALA A 1 84 ? -13.603 4.228 15.757 1.00 89.06 84 ALA A C 1
ATOM 681 O O . ALA A 1 84 ? -13.847 4.804 16.820 1.00 89.06 84 ALA A O 1
ATOM 682 N N . ILE A 1 85 ? -14.549 3.610 15.040 1.00 91.12 85 ILE A N 1
ATOM 683 C CA . ILE A 1 85 ? -15.960 3.527 15.447 1.00 91.12 85 ILE A CA 1
ATOM 684 C C . ILE A 1 85 ? -16.090 2.726 16.746 1.00 91.12 85 ILE A C 1
ATOM 686 O O . ILE A 1 85 ? -16.708 3.202 17.697 1.00 91.12 85 ILE A O 1
ATOM 690 N N . VAL A 1 86 ? -15.460 1.548 16.832 1.00 89.38 86 VAL A N 1
ATOM 691 C CA . VAL A 1 86 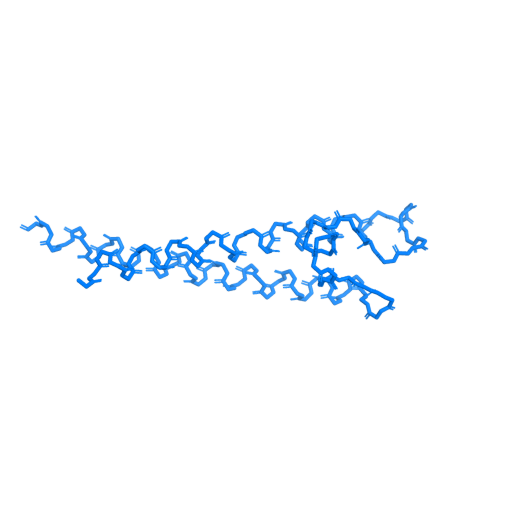? -15.506 0.706 18.041 1.00 89.38 86 VAL A CA 1
ATOM 692 C C . VAL A 1 86 ? -14.904 1.433 19.248 1.00 89.38 86 VAL A C 1
ATOM 694 O O . VAL A 1 86 ? -15.460 1.373 20.346 1.00 89.38 86 VAL A O 1
ATOM 697 N N . ASP A 1 87 ? -13.784 2.136 19.065 1.00 86.56 87 ASP A N 1
ATOM 698 C CA . ASP A 1 87 ? -13.172 2.958 20.114 1.00 86.56 87 ASP A CA 1
ATOM 699 C C . ASP A 1 87 ? -14.103 4.090 20.576 1.00 86.56 87 ASP A C 1
ATOM 701 O O . ASP A 1 87 ? -14.162 4.383 21.771 1.00 86.56 87 ASP A O 1
ATOM 705 N N . PHE A 1 88 ? -14.815 4.739 19.651 1.00 86.25 88 PHE A N 1
ATOM 706 C CA . PHE A 1 88 ? -15.764 5.804 19.973 1.00 86.25 88 PHE A CA 1
ATOM 707 C C . PHE A 1 88 ? -16.968 5.268 20.755 1.00 86.25 88 PHE A C 1
ATOM 709 O O . PHE A 1 88 ? -17.320 5.831 21.789 1.00 86.25 88 PHE A O 1
ATOM 716 N N . SER A 1 89 ? -17.544 4.142 20.325 1.00 86.56 89 SER A N 1
ATOM 717 C CA . SER A 1 89 ? -18.670 3.499 21.009 1.00 86.56 89 SER A CA 1
ATOM 718 C C . SER A 1 89 ? -18.336 3.050 22.431 1.00 86.56 89 SER A C 1
ATOM 720 O O . SER A 1 89 ? -19.210 3.088 23.282 1.00 86.56 89 SER A O 1
ATOM 722 N N . LYS A 1 90 ? -17.086 2.650 22.709 1.00 81.31 90 LYS A N 1
ATOM 723 C CA . LYS A 1 90 ? -16.638 2.241 24.056 1.00 81.31 90 LYS A CA 1
ATOM 724 C C . LYS A 1 90 ? -16.345 3.403 25.007 1.00 81.31 90 LYS A C 1
ATOM 726 O O . LYS A 1 90 ? -16.180 3.174 26.200 1.00 81.31 90 LYS A O 1
ATOM 731 N N . LYS A 1 91 ? -16.170 4.620 24.483 1.00 72.94 91 LYS A N 1
ATOM 732 C CA . LYS A 1 91 ? -15.952 5.831 25.294 1.00 72.94 91 LYS A CA 1
ATOM 733 C C . LYS A 1 91 ? -17.257 6.466 25.773 1.00 72.94 91 LYS A C 1
ATOM 735 O O . LYS A 1 91 ? -17.198 7.324 26.650 1.00 72.94 91 LYS A O 1
ATOM 740 N N . LYS A 1 92 ? -18.371 6.108 25.140 1.00 56.00 92 LYS A N 1
ATOM 741 C CA . LYS A 1 92 ? -19.720 6.553 25.480 1.00 56.00 92 LYS A CA 1
ATOM 742 C C . LYS A 1 92 ? -20.317 5.620 26.527 1.00 56.00 92 LYS A C 1
ATOM 744 O O . LYS A 1 92 ? -21.071 6.142 27.370 1.00 56.00 92 LYS A O 1
#

Mean predicted aligned error: 6.32 Å

Radius of gyration: 16.96 Å; Cα contacts (8 Å, |Δi|>4): 78; chains: 1; bounding box: 36×18×50 Å

pLDDT: mean 83.23, std 11.77, range [55.44, 97.38]

Solvent-accessible surface area (backbone atoms only — not comparable to full-atom values): 5011 Å² total; per-residue (Å²): 110,69,71,59,53,50,52,52,46,51,50,50,31,52,51,32,43,50,52,22,51,36,35,44,53,27,41,56,52,52,67,40,76,92,46,67,92,48,63,45,72,75,24,64,55,25,70,76,69,61,42,92,47,49,97,85,48,44,69,65,55,36,47,52,50,25,54,50,30,45,52,52,24,50,52,41,46,52,50,50,50,53,53,50,52,55,54,52,63,72,75,107

Sequence (92 aa):
MMKKLRILSLIALLITTFVSVDLGVNLLYNLFWEYHDGIAVNSILHGLFGIFGDSMWSVERFFDAFKTSVWISFLVFAENIVLAIVDFSKKK

Secondary structure (DSSP, 8-state):
-HHHHHHHHHHHHHHHHHHHHHHHHHHHHHHSGGGTTSS----HHHHHHS-S-STT--HHHHHHHHHHHHHHHHHHHHHHHHHHHHHHHHH-

Foldseek 3Di:
DLVVVLVVLVVQLVVLVLQLVQLVVQLVCLVPPVNVPARDCPGPCCVPPVPDGDRPDDSVNSVVSNVVSVVSSVVSVVVSVVSVVVVVVVVD